Protein AF-A0A4Q7W0C8-F1 (afdb_monomer)

Solvent-accessible surface area (backbone atoms only — not comparable to full-atom values): 7168 Å² total; per-residue (Å²): 131,61,68,68,62,41,44,52,51,12,51,52,51,9,52,53,45,16,51,53,42,25,52,53,38,37,52,50,29,40,70,78,47,63,74,66,90,87,68,48,85,87,38,71,66,58,43,37,64,45,42,69,71,52,51,69,69,50,53,49,28,50,49,49,12,49,28,50,8,21,21,53,9,4,28,47,9,10,55,57,41,76,57,65,20,46,60,40,0,44,54,43,12,50,54,47,44,51,51,50,52,52,52,59,72,73,35,62,62,55,67,68,58,54,56,49,44,71,52,44,25,44,51,28,0,48,50,21,6,50,51,41,47,54,54,50,60,53,60,58,67,75,76,116

Radius of gyration: 17.43 Å; Cα contacts (8 Å, |Δi|>4): 190; chains: 1; bounding box: 53×26×47 Å

Mean predicted aligned error: 4.74 Å

Nearest PDB structures (foldseek):
  6zdv-assembly1_A  TM=2.386E-01  e=3.825E+00  Homo sapiens
  6aqf-assembly1_A  TM=2.139E-01  e=4.654E+00  Homo sapiens

Structure (mmCIF, N/CA/C/O backbone):
data_AF-A0A4Q7W0C8-F1
#
_entry.id   AF-A0A4Q7W0C8-F1
#
loop_
_atom_site.group_PDB
_atom_site.id
_atom_site.type_symbol
_atom_site.label_atom_id
_atom_site.label_alt_id
_atom_site.label_comp_id
_atom_site.label_asym_id
_atom_site.label_entity_id
_atom_site.label_seq_id
_atom_site.pdbx_PDB_ins_code
_atom_site.Cartn_x
_atom_site.Cartn_y
_atom_site.Cartn_z
_atom_site.occupancy
_atom_site.B_iso_or_equiv
_atom_site.auth_seq_id
_atom_site.auth_comp_id
_atom_site.auth_asym_id
_atom_site.auth_atom_id
_atom_site.pdbx_PDB_model_num
ATOM 1 N N . MET A 1 1 ? -14.059 -15.579 20.907 1.00 75.19 1 MET A N 1
ATOM 2 C CA . MET A 1 1 ? -12.654 -15.518 20.444 1.00 75.19 1 MET A CA 1
ATOM 3 C C . MET A 1 1 ? -11.906 -14.493 21.287 1.00 75.19 1 MET A C 1
ATOM 5 O O . MET A 1 1 ? -12.408 -13.375 21.386 1.00 75.19 1 MET A O 1
ATOM 9 N N . PRO A 1 2 ? -10.783 -14.848 21.934 1.00 90.00 2 PRO A N 1
ATOM 10 C CA . PRO A 1 2 ? -10.018 -13.902 22.745 1.00 90.00 2 PRO A CA 1
ATOM 11 C C . PRO A 1 2 ? -9.443 -12.768 21.880 1.00 90.00 2 PRO A C 1
ATOM 13 O O . PRO A 1 2 ? -9.212 -12.942 20.681 1.00 90.00 2 PRO A O 1
ATOM 16 N N . ALA A 1 3 ? -9.233 -11.592 22.480 1.00 88.12 3 ALA A N 1
ATOM 17 C CA . ALA A 1 3 ? -8.860 -10.377 21.749 1.00 88.12 3 ALA A CA 1
ATOM 18 C C . ALA A 1 3 ? -7.528 -10.511 20.989 1.00 88.12 3 ALA A C 1
ATOM 20 O O . ALA A 1 3 ? -7.444 -10.069 19.846 1.00 88.12 3 ALA A O 1
ATOM 21 N N . TRP A 1 4 ? -6.526 -11.170 21.583 1.00 90.50 4 TRP A N 1
ATOM 22 C CA . TRP A 1 4 ? -5.219 -11.387 20.952 1.00 90.50 4 TRP A CA 1
ATOM 23 C C . TRP A 1 4 ? -5.336 -12.203 19.658 1.00 90.50 4 TRP A C 1
ATOM 25 O O . TRP A 1 4 ? -4.834 -11.772 18.625 1.00 90.50 4 TRP A O 1
ATOM 35 N N . LEU A 1 5 ? -6.099 -13.304 19.674 1.00 93.31 5 LEU A N 1
ATOM 36 C CA . LEU A 1 5 ? -6.304 -14.152 18.497 1.00 93.31 5 LEU A CA 1
ATOM 37 C C . LEU A 1 5 ? -7.008 -13.376 17.381 1.00 93.31 5 LEU A C 1
ATOM 39 O O . LEU A 1 5 ? -6.652 -13.493 16.214 1.00 93.31 5 LEU A O 1
ATOM 43 N N . ARG A 1 6 ? -7.980 -12.527 17.736 1.00 92.38 6 ARG A N 1
ATOM 44 C CA . ARG A 1 6 ? -8.663 -11.658 16.768 1.00 92.38 6 ARG A CA 1
ATOM 45 C C . ARG A 1 6 ? -7.719 -10.672 16.105 1.00 92.38 6 ARG A C 1
ATOM 47 O O . ARG A 1 6 ? -7.800 -10.493 14.895 1.00 92.38 6 ARG A O 1
ATOM 54 N N . TYR A 1 7 ? -6.854 -10.033 16.879 1.00 95.69 7 TYR A N 1
ATOM 55 C CA . TYR A 1 7 ? -5.906 -9.063 16.345 1.00 95.69 7 TYR A CA 1
ATOM 56 C C . TYR A 1 7 ? -4.865 -9.727 15.447 1.00 95.69 7 TYR A C 1
ATOM 58 O O . TYR A 1 7 ? -4.596 -9.211 14.366 1.00 95.69 7 TYR A O 1
ATOM 66 N N . SER A 1 8 ? -4.363 -10.902 15.831 1.00 94.94 8 SER A N 1
ATOM 67 C CA . SER A 1 8 ? -3.470 -11.695 14.984 1.00 94.94 8 SER A CA 1
ATOM 68 C C . SER A 1 8 ? -4.141 -12.084 13.667 1.00 94.94 8 SER A C 1
ATOM 70 O O . SER A 1 8 ? -3.582 -11.833 12.606 1.00 94.94 8 SER A O 1
ATOM 72 N N . VAL A 1 9 ? -5.368 -12.618 13.714 1.00 95.75 9 VAL A N 1
ATOM 73 C CA . VAL A 1 9 ? -6.124 -12.982 12.504 1.00 95.75 9 VAL A CA 1
ATOM 74 C C . VAL A 1 9 ? -6.379 -11.760 11.621 1.00 95.75 9 VAL A C 1
ATOM 76 O O . VAL A 1 9 ? -6.221 -11.853 10.410 1.00 95.75 9 VAL A O 1
ATOM 79 N N . ALA A 1 10 ? -6.723 -10.608 12.202 1.00 96.25 10 ALA A N 1
ATOM 80 C CA . ALA A 1 10 ? -6.953 -9.380 11.447 1.00 96.25 10 ALA A CA 1
ATOM 81 C C . ALA A 1 10 ? -5.699 -8.914 10.689 1.00 96.25 10 ALA A C 1
ATOM 83 O O . ALA A 1 10 ? -5.791 -8.576 9.511 1.00 96.25 10 ALA A O 1
ATOM 84 N N . LEU A 1 11 ? -4.534 -8.923 11.344 1.00 97.00 11 LEU A N 1
ATOM 85 C CA . LEU A 1 11 ? -3.271 -8.518 10.721 1.00 97.00 11 LEU A CA 1
ATOM 86 C C . LEU A 1 11 ? -2.815 -9.511 9.651 1.00 97.00 11 LEU A C 1
ATOM 88 O O . LEU A 1 11 ? -2.453 -9.093 8.555 1.00 97.00 11 LEU A O 1
ATOM 92 N N . VAL A 1 12 ? -2.879 -10.814 9.940 1.00 97.75 12 VAL A N 1
ATOM 93 C CA . VAL A 1 12 ? -2.500 -11.859 8.978 1.00 97.75 12 VAL A CA 1
ATOM 94 C C . VAL A 1 12 ? -3.418 -11.821 7.761 1.00 97.75 12 VAL A C 1
ATOM 96 O O . VAL A 1 12 ? -2.930 -11.779 6.636 1.00 97.75 12 VAL A O 1
ATOM 99 N N . ALA A 1 13 ? -4.736 -11.764 7.964 1.00 97.75 13 ALA A N 1
ATOM 100 C CA . ALA A 1 13 ? -5.688 -11.668 6.864 1.00 97.75 13 ALA A CA 1
ATOM 101 C C . ALA A 1 13 ? -5.465 -10.395 6.036 1.00 97.75 13 ALA A C 1
ATOM 103 O O . ALA A 1 13 ? -5.443 -10.465 4.812 1.00 97.75 13 ALA A O 1
ATOM 104 N N . GLY A 1 14 ? -5.241 -9.247 6.684 1.00 97.94 14 GLY A N 1
ATOM 105 C CA . GLY A 1 14 ? -4.940 -7.998 5.986 1.00 97.94 14 GLY A CA 1
ATOM 106 C C . GLY A 1 14 ? -3.675 -8.082 5.131 1.00 97.94 14 GLY A C 1
ATOM 107 O O . GLY A 1 14 ? -3.700 -7.689 3.968 1.00 97.94 14 GLY A O 1
ATOM 108 N N . ALA A 1 15 ? -2.592 -8.646 5.670 1.00 98.06 15 ALA A N 1
ATOM 109 C CA . ALA A 1 15 ? -1.339 -8.822 4.939 1.00 98.06 15 ALA A CA 1
ATOM 110 C C . ALA A 1 15 ? -1.484 -9.801 3.761 1.00 98.06 15 ALA A C 1
ATOM 112 O O . ALA A 1 15 ? -1.042 -9.497 2.656 1.00 98.06 15 ALA A O 1
ATOM 113 N N . VAL A 1 16 ? -2.152 -10.941 3.968 1.00 98.38 16 VAL A N 1
ATOM 114 C CA . VAL A 1 16 ? -2.410 -11.929 2.907 1.00 98.38 16 VAL A CA 1
ATOM 115 C C . VAL A 1 16 ? -3.236 -11.315 1.781 1.00 98.38 16 VAL A C 1
ATOM 117 O O . VAL A 1 16 ? -2.899 -11.484 0.611 1.00 98.38 16 VAL A O 1
ATOM 120 N N . ILE A 1 17 ? -4.285 -10.561 2.115 1.00 98.50 17 ILE A N 1
ATOM 121 C CA . ILE A 1 17 ? -5.111 -9.887 1.112 1.00 98.50 17 ILE A CA 1
ATOM 122 C C . ILE A 1 17 ? -4.325 -8.789 0.390 1.00 98.50 17 ILE A C 1
ATOM 124 O O . ILE A 1 17 ? -4.459 -8.670 -0.826 1.00 98.50 17 ILE A O 1
ATOM 128 N N . ALA A 1 18 ? -3.478 -8.027 1.089 1.00 98.19 18 ALA A N 1
ATOM 129 C CA . ALA A 1 18 ? -2.617 -7.035 0.449 1.00 98.19 18 ALA A CA 1
ATOM 130 C C . ALA A 1 18 ? -1.728 -7.683 -0.620 1.00 98.19 18 ALA A C 1
ATOM 132 O O . ALA A 1 18 ? -1.715 -7.229 -1.762 1.00 98.19 18 ALA A O 1
ATOM 133 N N . VAL A 1 19 ? -1.055 -8.785 -0.270 1.00 97.75 19 VAL A N 1
ATOM 134 C CA . VAL A 1 19 ? -0.212 -9.547 -1.203 1.00 97.75 19 VAL A CA 1
ATOM 135 C C . VAL A 1 19 ? -1.039 -10.089 -2.364 1.00 97.75 19 VAL A C 1
ATOM 137 O O . VAL A 1 19 ? -0.661 -9.892 -3.512 1.00 97.75 19 VAL A O 1
ATOM 140 N N . ALA A 1 20 ? -2.191 -10.707 -2.096 1.00 98.25 20 ALA A N 1
ATOM 141 C CA . ALA A 1 20 ? -3.046 -11.263 -3.142 1.00 98.25 20 ALA A CA 1
ATOM 142 C C . ALA A 1 20 ? -3.505 -10.195 -4.152 1.00 98.25 20 ALA A C 1
ATOM 144 O O . ALA A 1 20 ? -3.465 -10.429 -5.359 1.00 98.25 20 ALA A O 1
ATOM 145 N N . VAL A 1 21 ? -3.896 -9.010 -3.674 1.00 98.38 21 VAL A N 1
ATOM 146 C CA . VAL A 1 21 ? -4.299 -7.887 -4.533 1.00 98.38 21 VAL A CA 1
ATOM 147 C C . VAL A 1 21 ? -3.112 -7.356 -5.333 1.00 98.38 21 VAL A C 1
ATOM 149 O O . VAL A 1 21 ? -3.239 -7.162 -6.541 1.00 98.38 21 VAL A O 1
ATOM 152 N N . VAL A 1 22 ? -1.951 -7.172 -4.696 1.00 97.88 22 VAL A N 1
ATOM 153 C CA . VAL A 1 22 ? -0.716 -6.764 -5.382 1.00 97.88 22 VAL A CA 1
ATOM 154 C C . VAL A 1 22 ? -0.378 -7.748 -6.501 1.00 97.88 22 VAL A C 1
ATOM 156 O O . VAL A 1 22 ? -0.157 -7.335 -7.638 1.00 97.88 22 VAL A O 1
ATOM 159 N N . SER A 1 23 ? -0.380 -9.048 -6.208 1.00 96.19 23 SER A N 1
ATOM 160 C CA . SER A 1 23 ? -0.088 -10.097 -7.183 1.00 96.19 23 SER A CA 1
ATOM 161 C C . SER A 1 23 ? -1.097 -10.115 -8.329 1.00 96.19 23 SER A C 1
ATOM 163 O O . SER A 1 23 ? -0.692 -10.218 -9.483 1.00 96.19 23 SER A O 1
ATOM 165 N N . ALA A 1 24 ? -2.393 -9.969 -8.043 1.00 97.06 24 ALA A N 1
ATOM 166 C CA . ALA A 1 24 ? -3.431 -9.965 -9.070 1.00 97.06 24 ALA A CA 1
ATOM 167 C C . ALA A 1 24 ? -3.297 -8.769 -10.027 1.00 97.06 24 ALA A C 1
ATOM 169 O O . ALA A 1 24 ? -3.357 -8.938 -11.244 1.00 97.06 24 ALA A O 1
ATOM 170 N N . VAL A 1 25 ? -3.074 -7.564 -9.492 1.00 96.94 25 VAL A N 1
ATOM 171 C CA . VAL A 1 25 ? -2.930 -6.352 -10.313 1.00 96.94 25 VAL A CA 1
ATOM 172 C C . VAL A 1 25 ? -1.625 -6.377 -11.113 1.00 96.94 25 VAL A C 1
ATOM 174 O O . VAL A 1 25 ? -1.625 -5.987 -12.277 1.00 96.94 25 VAL A O 1
ATOM 177 N N . GLN A 1 26 ? -0.528 -6.884 -10.542 1.00 93.75 26 GLN A N 1
ATOM 178 C CA . GLN A 1 26 ? 0.723 -7.049 -11.289 1.00 93.75 26 GLN A CA 1
ATOM 179 C C . GLN A 1 26 ? 0.617 -8.115 -12.381 1.00 93.75 26 GLN A C 1
ATOM 181 O O . GLN A 1 26 ? 1.099 -7.888 -13.485 1.00 93.75 26 GLN A O 1
ATOM 186 N N . ALA A 1 27 ? -0.055 -9.240 -12.120 1.00 92.69 27 ALA A N 1
ATOM 187 C CA . ALA A 1 27 ? -0.299 -10.260 -13.139 1.00 92.69 27 ALA A CA 1
ATOM 188 C C . ALA A 1 27 ? -1.100 -9.693 -14.320 1.00 92.69 27 ALA A C 1
ATOM 190 O O . ALA A 1 27 ? -0.761 -9.947 -15.475 1.00 92.69 27 ALA A O 1
ATOM 191 N N . LEU A 1 28 ? -2.111 -8.863 -14.039 1.00 93.62 28 LEU A N 1
ATOM 192 C CA . LEU A 1 28 ? -2.829 -8.125 -15.074 1.00 93.62 28 LEU A CA 1
ATOM 193 C C . LEU A 1 28 ? -1.902 -7.155 -15.821 1.00 93.62 28 LEU A C 1
ATOM 195 O O . LEU A 1 28 ? -1.941 -7.095 -17.046 1.00 93.62 28 LEU A O 1
ATOM 199 N N . GLY A 1 29 ? -1.036 -6.440 -15.100 1.00 91.69 29 GLY A N 1
ATOM 200 C CA . GLY A 1 29 ? -0.030 -5.556 -15.686 1.00 91.69 29 GLY A CA 1
ATOM 201 C C . GLY A 1 29 ? 0.911 -6.282 -16.647 1.00 91.69 29 GLY A C 1
ATOM 202 O O . GLY A 1 29 ? 1.114 -5.799 -17.752 1.00 91.69 29 GLY A O 1
ATOM 203 N N . HIS A 1 30 ? 1.419 -7.462 -16.281 1.00 88.38 30 HIS A N 1
ATOM 204 C CA . HIS A 1 30 ? 2.264 -8.288 -17.152 1.00 88.38 30 HIS A CA 1
ATOM 205 C C . HIS A 1 30 ? 1.505 -8.868 -18.348 1.00 88.38 30 HIS A C 1
ATOM 207 O O . HIS A 1 30 ? 2.095 -9.105 -19.397 1.00 88.38 30 HIS A O 1
ATOM 213 N N . TRP A 1 31 ? 0.200 -9.101 -18.210 1.00 90.19 31 TRP A N 1
ATOM 214 C CA . TRP A 1 31 ? -0.632 -9.542 -19.326 1.00 90.19 31 TRP A CA 1
ATOM 215 C C . TRP A 1 31 ? -0.872 -8.417 -20.346 1.00 90.19 31 TRP A C 1
ATOM 217 O O . TRP A 1 31 ? -0.840 -8.665 -21.548 1.00 90.19 31 TRP A O 1
ATOM 227 N N . VAL A 1 32 ? -1.063 -7.177 -19.880 1.00 91.62 32 VAL A N 1
ATOM 228 C CA . VAL A 1 32 ? -1.244 -5.990 -20.739 1.00 91.62 32 VAL A CA 1
ATOM 229 C C . VAL A 1 32 ? 0.089 -5.477 -21.299 1.00 91.62 32 VAL A C 1
ATOM 231 O O . VAL A 1 32 ? 0.162 -5.063 -22.455 1.00 91.62 32 VAL A O 1
ATOM 234 N N . HIS A 1 33 ? 1.148 -5.524 -2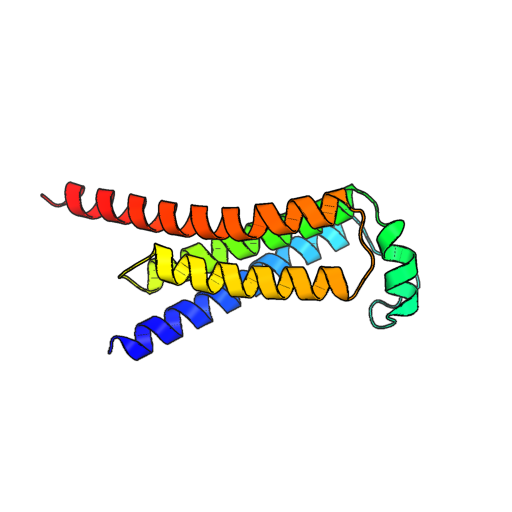0.492 1.00 87.19 33 HIS A N 1
ATOM 235 C CA . HIS A 1 33 ? 2.514 -5.129 -20.828 1.00 87.19 33 HIS A CA 1
ATOM 236 C C . HIS A 1 33 ? 3.467 -6.304 -20.576 1.00 87.19 33 HIS A C 1
ATOM 238 O O . HIS A 1 33 ? 4.079 -6.381 -19.505 1.00 87.19 33 HIS A O 1
ATOM 244 N N . PRO A 1 34 ? 3.595 -7.223 -21.549 1.00 84.12 34 PRO A N 1
ATOM 245 C CA . PRO A 1 34 ? 4.508 -8.351 -21.444 1.00 84.12 34 PRO A CA 1
ATOM 246 C C . PRO A 1 34 ? 5.941 -7.877 -21.227 1.00 84.12 34 PRO A C 1
ATOM 248 O O . PRO A 1 34 ? 6.380 -6.897 -21.834 1.00 84.12 34 PRO A O 1
ATOM 251 N N . LEU A 1 35 ? 6.678 -8.593 -20.379 1.00 81.62 35 LEU A N 1
ATOM 252 C CA . LEU A 1 35 ? 8.106 -8.349 -20.232 1.00 81.62 35 LEU A CA 1
ATOM 253 C C . LEU A 1 35 ? 8.835 -8.678 -21.550 1.00 81.62 35 LEU A C 1
ATOM 255 O O . LEU A 1 35 ? 8.382 -9.555 -22.295 1.00 81.62 35 LEU A O 1
ATOM 259 N N . PRO A 1 36 ? 9.957 -8.000 -21.850 1.00 80.75 36 PRO A N 1
ATOM 260 C CA . PRO A 1 36 ? 10.761 -8.293 -23.029 1.00 80.75 36 PRO A CA 1
ATOM 261 C C . PRO 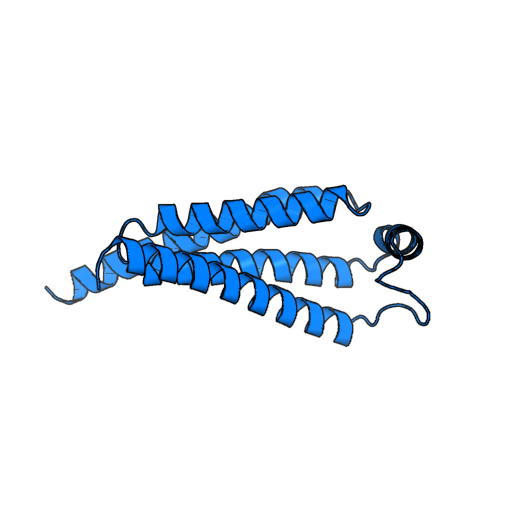A 1 36 ? 11.159 -9.769 -23.101 1.00 80.75 36 PRO A C 1
ATOM 263 O O . PRO A 1 36 ? 11.498 -10.391 -22.091 1.00 80.75 36 PRO A O 1
ATOM 266 N N . ALA A 1 37 ? 11.146 -10.329 -24.312 1.00 78.56 37 ALA A N 1
ATOM 267 C CA . ALA A 1 37 ? 11.583 -11.701 -24.531 1.00 78.56 37 ALA A CA 1
ATOM 268 C C . ALA A 1 37 ? 13.051 -11.864 -24.102 1.00 78.56 37 ALA A C 1
ATOM 270 O O . ALA A 1 37 ? 13.917 -11.118 -24.553 1.00 78.56 37 ALA A O 1
ATOM 271 N N . GLY A 1 38 ? 13.317 -12.845 -23.238 1.00 77.44 38 GLY A N 1
ATOM 272 C CA . GLY A 1 38 ? 14.661 -13.133 -22.732 1.00 77.44 38 GLY A CA 1
ATOM 273 C C . GLY A 1 38 ? 15.064 -12.370 -21.469 1.00 77.44 38 GLY A C 1
ATOM 274 O O . GLY A 1 38 ? 16.158 -12.620 -20.980 1.00 77.44 38 GLY A O 1
ATOM 275 N N . LEU A 1 39 ? 14.205 -11.501 -20.917 1.00 80.38 39 LEU A N 1
ATOM 276 C CA . LEU A 1 39 ? 14.463 -10.880 -19.618 1.00 80.38 39 LEU A CA 1
ATOM 277 C C . LEU A 1 39 ? 14.325 -11.921 -18.498 1.00 80.38 39 LEU A C 1
ATOM 279 O O . LEU A 1 39 ? 13.219 -12.387 -18.210 1.00 80.38 39 LEU A O 1
ATOM 283 N N . ASP A 1 40 ? 15.432 -12.240 -17.830 1.00 80.25 40 ASP A N 1
ATOM 284 C CA . ASP A 1 40 ? 15.389 -13.034 -16.606 1.00 80.25 40 ASP A CA 1
ATOM 285 C 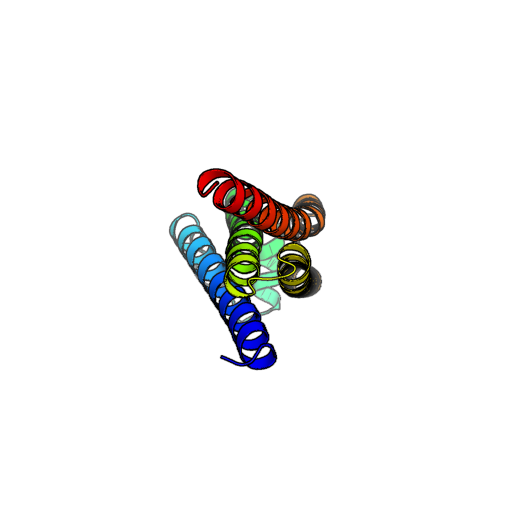C . ASP A 1 40 ? 15.085 -12.138 -15.396 1.00 80.25 40 ASP A C 1
ATOM 287 O O . ASP A 1 40 ? 15.927 -11.386 -14.914 1.00 80.25 40 ASP A O 1
ATOM 291 N N . THR A 1 41 ? 13.860 -12.229 -14.874 1.00 77.56 41 THR A N 1
ATOM 292 C CA . THR A 1 41 ? 13.439 -11.484 -13.671 1.00 77.56 41 THR A CA 1
ATOM 293 C C . THR A 1 41 ? 14.120 -11.947 -12.378 1.00 77.56 41 THR A C 1
ATOM 295 O O . THR A 1 41 ? 14.010 -11.262 -11.361 1.00 77.56 41 THR A O 1
ATOM 298 N N . SER A 1 42 ? 14.803 -13.096 -12.402 1.00 81.81 42 SER A N 1
ATOM 299 C CA . SER A 1 42 ? 15.614 -13.591 -11.285 1.00 81.81 42 SER A CA 1
ATOM 300 C C . SER A 1 42 ? 17.056 -13.077 -11.339 1.00 81.81 42 SER A C 1
ATOM 302 O O . SER A 1 42 ? 17.770 -13.203 -10.345 1.00 81.81 42 SER A O 1
ATOM 304 N N . ASP A 1 43 ? 17.471 -12.473 -12.459 1.00 84.88 43 ASP A N 1
ATOM 305 C CA . ASP A 1 43 ? 18.768 -11.823 -12.627 1.00 84.88 43 ASP A CA 1
ATOM 306 C C . ASP A 1 43 ? 18.671 -10.333 -12.231 1.00 84.88 43 ASP A C 1
ATOM 308 O O . ASP A 1 43 ? 18.044 -9.525 -12.932 1.00 84.88 43 ASP A O 1
ATOM 312 N N . PRO A 1 44 ? 19.293 -9.921 -11.109 1.00 79.75 44 PRO A N 1
ATOM 313 C CA . PRO A 1 44 ? 19.230 -8.544 -10.642 1.00 79.75 44 PRO A CA 1
ATOM 314 C C . PRO A 1 44 ? 19.875 -7.541 -11.600 1.00 79.75 44 PRO A C 1
ATOM 316 O O . PRO A 1 44 ? 19.526 -6.366 -11.542 1.00 79.75 44 PRO A O 1
ATOM 319 N N . GLU A 1 45 ? 20.834 -7.937 -12.439 1.00 84.25 45 GLU A N 1
ATOM 320 C CA . GLU A 1 45 ? 21.482 -7.012 -13.374 1.00 84.25 45 GLU A CA 1
ATOM 321 C C . GLU A 1 45 ? 20.563 -6.697 -14.552 1.00 84.25 45 GLU A C 1
ATOM 323 O O . GLU A 1 45 ? 20.315 -5.523 -14.849 1.00 84.25 45 GLU A O 1
ATOM 328 N N . GLN A 1 46 ? 19.979 -7.733 -15.158 1.00 82.69 46 GLN A N 1
ATOM 329 C CA . GLN A 1 46 ? 19.023 -7.579 -16.256 1.00 82.69 46 GLN A CA 1
ATOM 330 C C . GLN A 1 46 ? 17.789 -6.782 -15.822 1.00 82.69 46 GLN A C 1
ATOM 332 O O . GLN A 1 46 ? 17.341 -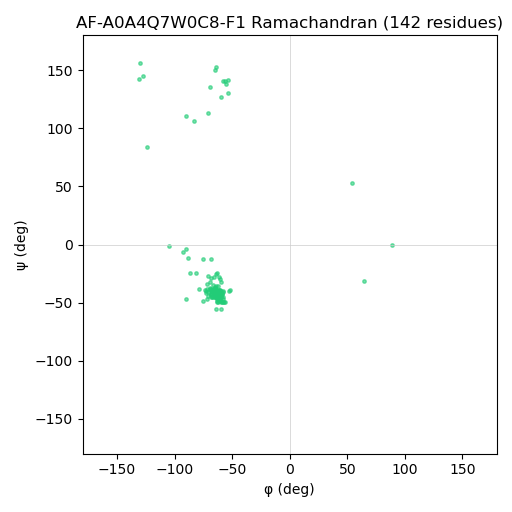5.874 -16.528 1.00 82.69 46 GLN A O 1
ATOM 337 N N . LEU A 1 47 ? 17.272 -7.061 -14.623 1.00 81.06 47 LEU A N 1
ATOM 338 C CA . LEU A 1 47 ?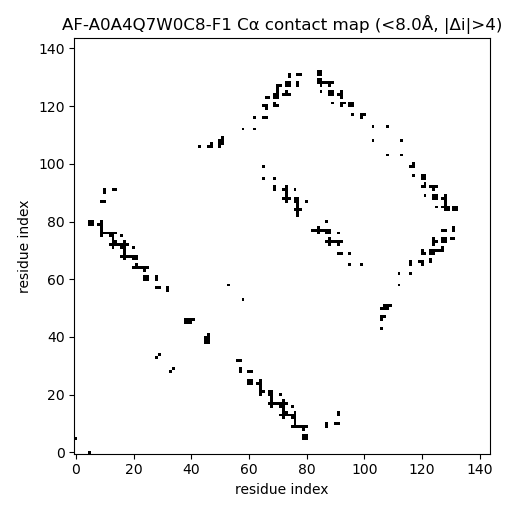 16.110 -6.360 -14.089 1.00 81.06 47 LEU A CA 1
ATOM 339 C C . LEU A 1 47 ? 16.395 -4.871 -13.839 1.00 81.06 47 LEU A C 1
ATOM 341 O O . LEU A 1 47 ? 15.536 -4.028 -14.095 1.00 81.06 47 LEU A O 1
ATOM 345 N N . ARG A 1 48 ? 17.607 -4.525 -13.385 1.00 83.00 48 ARG A N 1
ATOM 346 C CA . ARG A 1 48 ? 18.022 -3.127 -13.190 1.00 83.00 48 ARG A CA 1
ATOM 347 C C . ARG A 1 48 ? 18.176 -2.366 -14.500 1.00 83.00 48 ARG A C 1
ATOM 349 O O . ARG A 1 48 ? 17.775 -1.205 -14.546 1.00 83.00 48 ARG A O 1
ATOM 356 N N . ALA A 1 49 ? 18.732 -2.999 -15.534 1.00 82.81 49 ALA A N 1
ATOM 357 C CA . ALA A 1 49 ? 18.852 -2.392 -16.857 1.00 82.81 49 ALA A CA 1
ATOM 358 C C . ALA A 1 49 ? 17.467 -2.061 -17.437 1.00 82.81 49 ALA A C 1
ATOM 360 O O . ALA A 1 49 ? 17.239 -0.956 -17.920 1.00 82.81 49 ALA A O 1
ATOM 361 N N . TYR A 1 50 ? 16.513 -2.982 -17.287 1.00 82.75 50 TYR A N 1
ATOM 362 C CA . TYR A 1 50 ? 15.148 -2.792 -17.770 1.00 82.75 50 TYR A CA 1
ATOM 363 C C . TYR A 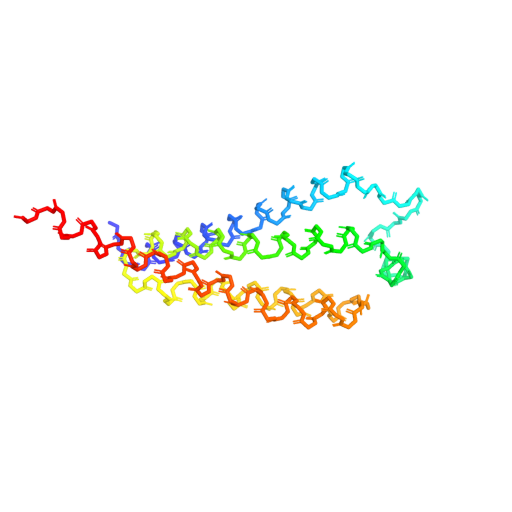1 50 ? 14.336 -1.772 -16.955 1.00 82.75 50 TYR A C 1
ATOM 365 O O . TYR A 1 50 ? 13.510 -1.052 -17.510 1.00 82.75 50 TYR A O 1
ATOM 373 N N . ALA A 1 51 ? 14.547 -1.676 -15.641 1.00 79.19 51 ALA A N 1
ATOM 374 C CA . ALA A 1 51 ? 13.676 -0.898 -14.755 1.00 79.19 51 ALA A CA 1
ATOM 375 C C . ALA A 1 51 ? 13.595 0.607 -15.074 1.00 79.19 51 ALA A C 1
ATOM 377 O O . ALA A 1 51 ? 12.557 1.229 -14.836 1.00 79.19 51 ALA A O 1
ATOM 378 N N . LEU A 1 52 ? 14.660 1.195 -15.629 1.00 79.31 52 LEU A N 1
ATOM 379 C CA . LEU A 1 52 ? 14.666 2.601 -16.055 1.00 79.31 52 LEU A CA 1
ATOM 380 C C . LEU A 1 52 ? 14.020 2.817 -17.428 1.00 79.31 52 LEU A C 1
ATOM 382 O O . LEU A 1 52 ? 13.524 3.909 -17.702 1.00 79.31 52 LEU A O 1
ATOM 386 N N . GLU A 1 53 ? 14.003 1.785 -18.266 1.00 84.94 53 GLU A N 1
ATOM 387 C CA . GLU A 1 53 ? 13.402 1.796 -19.604 1.00 84.94 53 GLU A CA 1
ATOM 388 C C . GLU A 1 53 ? 11.949 1.306 -19.594 1.00 84.94 53 GLU A C 1
ATOM 390 O O . GLU A 1 53 ? 11.254 1.369 -20.612 1.00 84.94 53 GLU A O 1
ATOM 395 N N . ALA A 1 54 ? 11.476 0.830 -18.438 1.00 85.12 54 ALA A N 1
ATOM 396 C CA . ALA A 1 54 ? 10.137 0.305 -18.265 1.00 85.12 54 ALA A CA 1
ATOM 397 C C . ALA A 1 54 ? 9.086 1.324 -18.751 1.00 85.12 54 ALA A C 1
ATOM 399 O O . ALA A 1 54 ? 9.109 2.493 -18.341 1.00 85.12 54 ALA A O 1
ATOM 400 N N . PRO A 1 55 ? 8.119 0.899 -19.588 1.00 90.00 55 PRO A N 1
ATOM 401 C CA . PRO A 1 55 ? 7.060 1.780 -20.053 1.00 90.00 55 PRO A CA 1
ATOM 402 C C . PRO A 1 55 ? 6.317 2.415 -18.876 1.00 90.00 55 PRO A C 1
ATOM 404 O O . PRO A 1 55 ? 5.961 1.729 -17.915 1.00 90.00 55 PRO A O 1
ATOM 407 N N . VAL A 1 56 ? 5.999 3.710 -18.977 1.00 91.50 56 VAL A N 1
ATOM 408 C CA . VAL A 1 56 ? 5.245 4.433 -17.933 1.00 91.50 56 VAL A CA 1
ATOM 409 C C . VAL A 1 56 ? 3.960 3.690 -17.564 1.00 91.50 56 VAL A C 1
ATOM 411 O O . VAL A 1 56 ? 3.624 3.585 -16.389 1.00 91.50 56 VAL A O 1
ATOM 414 N N . ALA A 1 57 ? 3.275 3.108 -18.550 1.00 90.88 57 ALA A N 1
ATOM 415 C CA . ALA A 1 57 ? 2.071 2.319 -18.321 1.00 90.88 57 ALA A CA 1
ATOM 416 C C . ALA A 1 57 ? 2.318 1.084 -17.428 1.00 90.88 57 ALA A C 1
ATOM 418 O O . ALA A 1 57 ? 1.530 0.834 -16.520 1.00 90.88 57 ALA A O 1
ATOM 419 N N . ALA A 1 58 ? 3.437 0.369 -17.597 1.00 91.31 58 ALA A N 1
ATOM 420 C CA . ALA A 1 58 ? 3.805 -0.752 -16.729 1.00 91.31 58 ALA A CA 1
ATOM 421 C C . ALA A 1 58 ? 4.074 -0.282 -15.287 1.00 91.31 58 ALA A C 1
ATOM 423 O O . ALA A 1 58 ? 3.564 -0.874 -14.336 1.00 91.31 58 ALA A O 1
ATOM 424 N N . LEU A 1 59 ? 4.786 0.838 -15.116 1.00 92.56 59 LEU A N 1
ATOM 425 C CA . LEU A 1 59 ? 5.014 1.445 -13.799 1.00 92.56 59 LEU A CA 1
ATOM 426 C C . LEU A 1 59 ? 3.703 1.885 -13.129 1.00 92.56 59 LEU A C 1
ATOM 428 O O . LEU A 1 59 ? 3.552 1.738 -11.918 1.00 92.56 59 LEU A O 1
ATOM 432 N N . LEU A 1 60 ? 2.722 2.370 -13.896 1.00 95.12 60 LEU A N 1
ATOM 433 C CA . LEU A 1 60 ? 1.398 2.703 -13.365 1.00 95.12 60 LEU A CA 1
ATOM 434 C C . LEU A 1 60 ? 0.655 1.467 -12.844 1.00 95.12 60 LEU A C 1
ATOM 436 O O . LEU A 1 60 ? 0.009 1.567 -11.803 1.00 95.12 60 LEU A O 1
ATOM 440 N N . PHE A 1 61 ? 0.777 0.304 -13.494 1.00 95.44 61 PHE A N 1
ATOM 441 C CA . PHE A 1 61 ? 0.221 -0.949 -12.965 1.00 95.44 61 PHE A CA 1
ATOM 442 C C . PHE A 1 61 ? 0.887 -1.361 -11.651 1.00 95.44 61 PHE A C 1
ATOM 444 O O . PHE A 1 61 ? 0.190 -1.746 -10.711 1.00 95.44 61 PHE A O 1
ATOM 451 N N . VAL A 1 62 ? 2.213 -1.234 -11.549 1.00 94.81 62 VAL A N 1
ATOM 452 C CA . VAL A 1 62 ? 2.940 -1.519 -10.302 1.00 94.81 62 VAL A CA 1
ATOM 453 C C . VAL A 1 62 ? 2.479 -0.573 -9.191 1.00 94.81 62 VAL A C 1
ATOM 455 O O . VAL A 1 62 ? 2.077 -1.036 -8.122 1.00 94.81 62 VAL A O 1
ATOM 458 N N . LEU A 1 63 ? 2.432 0.735 -9.455 1.00 96.62 63 LEU A N 1
ATOM 459 C CA . LEU A 1 63 ? 1.948 1.729 -8.495 1.00 96.62 63 LEU A CA 1
ATOM 460 C C . LEU A 1 63 ? 0.504 1.438 -8.062 1.00 96.62 63 LEU A C 1
ATOM 462 O O . LEU A 1 63 ? 0.205 1.430 -6.867 1.00 96.62 63 LEU A O 1
ATOM 466 N N . ALA A 1 64 ? -0.383 1.163 -9.020 1.00 97.50 64 ALA A N 1
ATOM 467 C CA . ALA A 1 64 ? -1.773 0.819 -8.754 1.00 97.50 64 ALA A CA 1
ATOM 468 C C . ALA A 1 64 ? -1.883 -0.447 -7.900 1.00 97.50 64 ALA A C 1
ATOM 470 O O . ALA A 1 64 ? -2.703 -0.489 -6.985 1.00 97.50 64 ALA A O 1
ATOM 471 N N . SER A 1 65 ? -1.034 -1.450 -8.140 1.00 97.88 65 SER A N 1
ATOM 472 C CA . SER A 1 65 ? -1.008 -2.682 -7.352 1.00 97.88 65 SER A CA 1
ATOM 473 C C . SER A 1 65 ? -0.667 -2.412 -5.886 1.00 97.88 65 SER A C 1
ATOM 475 O O . SER A 1 65 ? -1.367 -2.898 -4.997 1.00 97.88 65 SER A O 1
ATOM 477 N N . TRP A 1 66 ? 0.344 -1.579 -5.617 1.00 98.06 66 TRP A N 1
ATOM 478 C CA . TRP A 1 66 ? 0.781 -1.252 -4.258 1.00 98.06 66 TRP A CA 1
ATOM 479 C C . TRP A 1 66 ? -0.269 -0.427 -3.524 1.00 98.06 66 TRP A C 1
ATOM 481 O O . TRP A 1 66 ? -0.585 -0.713 -2.369 1.00 98.06 66 TRP A O 1
ATOM 491 N N . VAL A 1 67 ? -0.859 0.558 -4.203 1.00 98.38 67 VAL A N 1
ATOM 492 C CA . VAL A 1 67 ? -1.938 1.390 -3.658 1.00 98.38 67 VAL A CA 1
ATOM 493 C C . VAL A 1 67 ? -3.179 0.548 -3.359 1.00 98.38 67 VAL A C 1
ATOM 495 O O . VAL A 1 67 ? -3.706 0.607 -2.246 1.00 98.38 67 VAL A O 1
ATOM 498 N N . ALA A 1 68 ? -3.626 -0.274 -4.312 1.00 98.25 68 ALA A N 1
ATOM 499 C CA . ALA A 1 68 ? -4.799 -1.126 -4.149 1.00 98.25 68 ALA A CA 1
ATOM 500 C C . ALA A 1 68 ? -4.588 -2.172 -3.049 1.00 98.25 68 ALA A C 1
ATOM 502 O O . ALA A 1 68 ? -5.446 -2.329 -2.181 1.00 98.25 68 ALA A O 1
ATOM 503 N N . GLY A 1 69 ? -3.438 -2.849 -3.030 1.00 98.06 69 GLY A N 1
ATOM 504 C CA . GLY A 1 69 ? -3.112 -3.820 -1.988 1.00 98.06 69 GLY A CA 1
ATOM 505 C C . GLY A 1 69 ? -3.045 -3.193 -0.602 1.00 98.06 69 GLY A C 1
ATOM 506 O O . GLY A 1 69 ? -3.616 -3.736 0.344 1.00 98.06 69 GLY A O 1
ATOM 507 N N . SER A 1 70 ? -2.441 -2.008 -0.490 1.00 98.31 70 SER A N 1
ATOM 508 C CA . SER A 1 70 ? -2.380 -1.261 0.769 1.00 98.31 70 SER A CA 1
ATOM 509 C C . SER A 1 70 ? -3.763 -0.862 1.260 1.00 98.31 70 SER A C 1
ATOM 511 O O . SER A 1 70 ? -4.069 -1.062 2.432 1.00 98.31 70 SER A O 1
ATOM 513 N N . PHE A 1 71 ? -4.622 -0.353 0.372 1.00 98.44 71 PHE A N 1
ATOM 514 C CA . PHE A 1 71 ? -5.990 0.017 0.723 1.00 98.44 71 PHE A CA 1
ATOM 515 C C . PHE A 1 71 ? -6.811 -1.203 1.154 1.00 98.44 71 PHE A C 1
ATOM 517 O O . PHE A 1 71 ? -7.361 -1.225 2.254 1.00 98.44 71 PHE A O 1
ATOM 524 N N . VAL A 1 72 ? -6.886 -2.239 0.312 1.00 98.38 72 VAL A N 1
ATOM 525 C CA . VAL A 1 72 ? -7.753 -3.401 0.555 1.00 98.38 72 VAL A CA 1
ATOM 526 C C . VAL A 1 72 ? -7.252 -4.215 1.749 1.00 98.38 72 VAL A C 1
ATOM 528 O O . VAL A 1 72 ? -8.047 -4.585 2.613 1.00 98.38 72 VAL A O 1
ATOM 531 N N . GLY A 1 73 ? -5.942 -4.443 1.865 1.00 98.12 73 GLY A N 1
ATOM 532 C CA . GLY A 1 73 ? -5.361 -5.147 3.006 1.00 98.12 73 GLY A CA 1
ATOM 533 C C . GLY A 1 73 ? -5.563 -4.405 4.328 1.00 98.12 73 GLY A C 1
ATOM 534 O O . GLY A 1 73 ? -5.978 -5.007 5.325 1.00 98.12 73 GLY A O 1
ATOM 535 N N . ALA A 1 74 ? -5.346 -3.085 4.342 1.00 98.06 74 ALA A N 1
ATOM 536 C CA . ALA A 1 74 ? -5.590 -2.258 5.523 1.00 98.06 74 ALA A CA 1
ATOM 537 C C . ALA A 1 74 ? -7.080 -2.217 5.895 1.00 98.06 74 ALA A C 1
ATOM 539 O O . ALA A 1 74 ? -7.415 -2.288 7.080 1.00 98.06 74 ALA A O 1
ATOM 540 N N . LEU A 1 75 ? -7.976 -2.163 4.902 1.00 97.81 75 LEU A N 1
ATOM 541 C CA . LEU A 1 75 ? -9.423 -2.191 5.110 1.00 97.81 75 LEU A CA 1
ATOM 542 C C . LEU A 1 75 ? -9.857 -3.509 5.759 1.00 97.81 75 LEU A C 1
ATOM 544 O O . LEU A 1 75 ? -10.577 -3.493 6.758 1.00 97.81 75 LEU A O 1
ATOM 548 N N . VAL A 1 76 ? -9.376 -4.644 5.243 1.00 97.75 76 VAL A N 1
ATOM 549 C CA . VAL A 1 76 ? -9.653 -5.972 5.810 1.00 97.75 76 VAL A CA 1
ATOM 550 C C . VAL A 1 76 ? -9.178 -6.046 7.260 1.00 97.75 76 VAL A C 1
ATOM 552 O O . VAL A 1 76 ? -9.968 -6.397 8.140 1.00 97.75 76 VAL A O 1
ATOM 555 N N . ALA A 1 77 ? -7.939 -5.639 7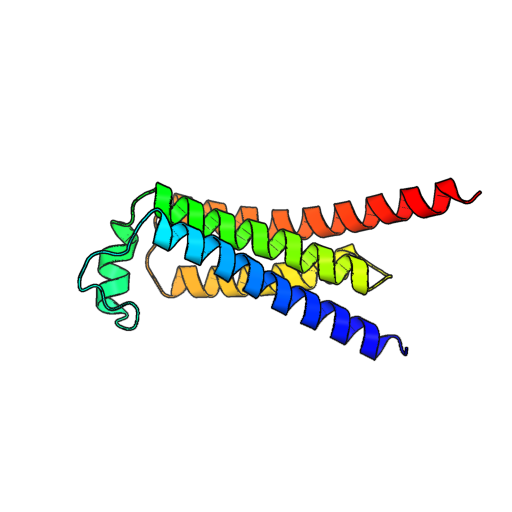.554 1.00 97.25 77 ALA A N 1
ATOM 556 C CA . ALA A 1 77 ? -7.430 -5.637 8.926 1.00 97.25 77 ALA A CA 1
ATOM 557 C C . ALA A 1 77 ? -8.272 -4.747 9.859 1.00 97.25 77 ALA A C 1
ATOM 559 O O . ALA A 1 77 ? -8.651 -5.164 10.957 1.00 97.25 77 ALA A O 1
ATOM 560 N N . ALA A 1 78 ? -8.626 -3.539 9.416 1.00 96.25 78 ALA A N 1
ATOM 561 C CA . ALA A 1 78 ? -9.432 -2.589 10.179 1.00 96.25 78 ALA A CA 1
ATOM 562 C C . ALA A 1 78 ? -10.866 -3.088 10.454 1.00 96.25 78 ALA A C 1
ATOM 564 O O . ALA A 1 78 ? -11.436 -2.848 11.529 1.00 96.25 78 ALA A O 1
ATOM 565 N N . VAL A 1 79 ? -11.467 -3.808 9.505 1.00 94.56 79 VAL A N 1
ATOM 566 C CA . VAL A 1 79 ? -12.798 -4.410 9.657 1.00 94.56 79 VAL A CA 1
ATOM 567 C C . VAL A 1 79 ? -12.749 -5.606 10.617 1.00 94.56 79 VAL A C 1
ATOM 569 O O . VAL A 1 79 ? -13.544 -5.663 11.564 1.00 94.56 79 VAL A O 1
ATOM 572 N N . LEU A 1 80 ? -11.779 -6.511 10.457 1.00 93.69 80 LEU A N 1
ATOM 573 C CA . LEU A 1 80 ? -11.653 -7.720 11.282 1.00 93.69 80 LEU A CA 1
ATOM 574 C C . LEU A 1 80 ? -11.253 -7.422 12.733 1.00 93.69 80 LEU A C 1
ATOM 576 O O . LEU A 1 80 ? -11.702 -8.110 13.654 1.00 93.69 80 LEU A O 1
ATOM 580 N N . ALA A 1 81 ? -10.459 -6.375 12.969 1.00 91.88 81 ALA A N 1
ATOM 581 C CA . ALA A 1 81 ? -10.010 -6.010 14.311 1.00 91.88 81 ALA A CA 1
ATOM 582 C C . ALA A 1 81 ? -11.153 -5.612 15.260 1.00 91.88 81 ALA A C 1
ATOM 584 O O . ALA A 1 81 ? -11.023 -5.742 16.479 1.00 91.88 81 ALA A O 1
ATOM 585 N N . ARG A 1 82 ? -12.288 -5.151 14.717 1.00 86.19 82 ARG A N 1
ATOM 586 C CA . ARG A 1 82 ? -13.487 -4.649 15.425 1.00 86.19 82 ARG A CA 1
ATOM 587 C C . ARG A 1 82 ? -13.294 -3.375 16.253 1.00 86.19 82 ARG A C 1
ATOM 589 O O . ARG A 1 82 ? -14.215 -2.575 16.356 1.00 86.19 82 ARG A O 1
ATOM 596 N N . THR A 1 83 ? -12.110 -3.160 16.800 1.00 87.25 83 THR A N 1
ATOM 597 C CA . THR A 1 83 ? -11.754 -2.023 17.649 1.00 87.25 83 THR A CA 1
ATOM 598 C C . THR A 1 83 ? -10.508 -1.343 17.105 1.00 87.25 83 THR A C 1
ATOM 600 O O . THR A 1 83 ? -9.605 -2.026 16.630 1.00 87.25 83 THR A O 1
ATOM 603 N N . ARG A 1 84 ? -10.434 -0.011 17.226 1.00 89.62 84 ARG A N 1
ATOM 604 C CA . ARG A 1 84 ? -9.299 0.805 16.753 1.00 89.62 84 ARG A CA 1
ATOM 605 C C . ARG A 1 84 ? -8.960 0.562 15.263 1.00 89.62 84 ARG A C 1
ATOM 607 O O . ARG A 1 84 ? -7.805 0.286 14.955 1.00 89.62 84 ARG A O 1
ATOM 614 N N . PRO A 1 85 ? -9.931 0.676 14.332 1.00 92.75 85 PRO A N 1
ATOM 615 C CA . PRO A 1 85 ? -9.725 0.367 12.909 1.00 92.75 85 PRO A CA 1
ATOM 616 C C . PRO A 1 85 ? -8.526 1.107 12.295 1.00 92.75 85 PRO A C 1
ATOM 618 O O . PRO A 1 85 ? -7.737 0.501 11.576 1.00 92.75 85 PRO A O 1
ATOM 621 N N . VAL A 1 86 ? -8.334 2.381 12.653 1.00 94.81 86 VAL A N 1
ATOM 622 C CA . VAL A 1 86 ? -7.210 3.201 12.172 1.00 94.81 86 VAL A CA 1
ATOM 623 C C . VAL A 1 86 ? -5.853 2.623 12.587 1.00 94.81 86 VAL A C 1
ATOM 625 O O . VAL A 1 86 ? -4.937 2.608 11.778 1.00 94.81 86 VAL A O 1
ATOM 628 N N . LEU A 1 87 ? -5.719 2.085 13.805 1.00 95.88 87 LEU A N 1
ATOM 629 C CA . LEU A 1 87 ? -4.459 1.490 14.266 1.00 95.88 87 LEU A CA 1
ATOM 630 C C . LEU A 1 87 ? -4.070 0.272 13.417 1.00 95.88 87 LEU A C 1
ATOM 632 O O . LEU A 1 87 ? -2.924 0.153 13.000 1.00 95.88 87 LEU A O 1
ATOM 636 N N . PHE A 1 88 ? -5.024 -0.617 13.135 1.00 96.25 88 PHE A N 1
ATOM 637 C CA . PHE A 1 88 ? -4.769 -1.804 12.312 1.00 96.25 88 PHE A CA 1
ATOM 638 C C . PHE A 1 88 ? -4.455 -1.439 10.863 1.00 96.25 88 PHE A C 1
ATOM 640 O O . PHE A 1 88 ? -3.558 -2.032 10.267 1.00 96.25 88 PHE A O 1
ATOM 647 N N . ALA A 1 89 ? -5.135 -0.427 10.327 1.00 96.56 89 ALA A N 1
ATOM 648 C CA . ALA A 1 89 ? -4.828 0.107 9.011 1.00 96.56 89 ALA A CA 1
ATOM 649 C C . ALA A 1 89 ? -3.407 0.694 8.940 1.00 96.56 89 ALA A C 1
ATOM 651 O O . ALA A 1 89 ? -2.682 0.409 7.992 1.00 96.56 89 ALA A O 1
ATOM 652 N N . VAL A 1 90 ? -2.973 1.436 9.968 1.00 97.38 90 VAL A N 1
ATOM 653 C CA . VAL A 1 90 ? -1.601 1.963 10.072 1.00 97.38 90 VAL A CA 1
ATOM 654 C C . VAL A 1 90 ? -0.571 0.837 10.125 1.00 97.38 90 VAL A C 1
ATOM 656 O O . VAL A 1 90 ? 0.432 0.922 9.429 1.00 97.38 90 VAL A O 1
ATOM 659 N N . ILE A 1 91 ? -0.811 -0.232 10.892 1.00 97.94 91 ILE A N 1
ATOM 660 C CA . ILE A 1 91 ? 0.125 -1.368 10.962 1.00 97.94 91 ILE A CA 1
ATOM 661 C C . ILE A 1 91 ? 0.310 -2.005 9.578 1.00 97.94 91 ILE A C 1
ATOM 663 O O . ILE A 1 91 ? 1.445 -2.207 9.152 1.00 97.94 91 ILE A O 1
ATOM 667 N N . ILE A 1 92 ? -0.778 -2.271 8.844 1.00 98.06 92 ILE A N 1
ATOM 668 C CA . ILE A 1 92 ? -0.681 -2.792 7.470 1.00 98.06 92 ILE A CA 1
ATOM 669 C C . ILE A 1 92 ? -0.012 -1.779 6.534 1.00 98.06 92 ILE A C 1
ATOM 671 O O . ILE A 1 92 ? 0.833 -2.158 5.728 1.00 98.06 92 ILE A O 1
ATOM 675 N N . GLY A 1 93 ? -0.335 -0.491 6.666 1.00 97.19 93 GLY A N 1
ATOM 676 C CA . GLY A 1 93 ? 0.290 0.578 5.892 1.00 97.19 93 GLY A CA 1
ATOM 677 C C . GLY A 1 93 ? 1.801 0.658 6.095 1.00 97.19 93 GLY A C 1
ATOM 678 O O . GLY A 1 93 ? 2.530 0.817 5.124 1.00 9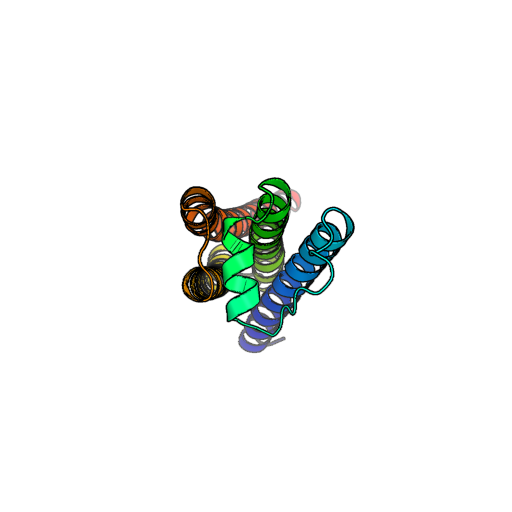7.19 93 GLY A O 1
ATOM 679 N N . LEU A 1 94 ? 2.288 0.479 7.326 1.00 98.06 94 LEU A N 1
ATOM 680 C CA . LEU A 1 94 ? 3.721 0.429 7.626 1.00 98.06 94 LEU A CA 1
ATOM 681 C C . LEU A 1 94 ? 4.390 -0.805 7.016 1.00 98.06 94 LEU A C 1
ATOM 683 O O . LEU A 1 94 ? 5.490 -0.688 6.483 1.00 98.06 94 LEU A O 1
ATOM 687 N N . LEU A 1 95 ? 3.729 -1.967 7.043 1.00 98.00 95 LEU A N 1
ATOM 688 C CA . LEU A 1 95 ? 4.235 -3.173 6.378 1.00 98.00 95 LEU A CA 1
ATOM 689 C C . LEU A 1 95 ? 4.346 -2.971 4.860 1.00 98.00 95 LEU A C 1
ATOM 691 O O . LEU A 1 95 ? 5.363 -3.317 4.263 1.00 98.00 95 LEU A O 1
ATOM 695 N N . MET A 1 96 ? 3.332 -2.366 4.241 1.00 98.19 96 MET A N 1
ATOM 696 C CA . MET A 1 96 ? 3.340 -2.058 2.808 1.00 98.19 96 MET A CA 1
ATOM 697 C C . MET A 1 96 ? 4.351 -0.972 2.445 1.00 98.19 96 MET A C 1
ATOM 699 O O . MET A 1 96 ? 5.026 -1.086 1.424 1.00 98.19 96 MET A O 1
ATOM 703 N N . LEU A 1 97 ? 4.518 0.048 3.286 1.00 97.81 97 LEU A N 1
ATOM 704 C CA . LEU A 1 97 ? 5.538 1.077 3.100 1.00 97.81 97 LEU A CA 1
ATOM 705 C C . LEU A 1 97 ? 6.950 0.489 3.213 1.00 97.81 97 LEU A C 1
ATOM 707 O O . LEU A 1 97 ? 7.812 0.828 2.409 1.00 97.81 97 LEU A O 1
ATOM 711 N N . ALA A 1 98 ? 7.186 -0.423 4.160 1.00 98.06 98 ALA A N 1
ATOM 712 C CA . ALA A 1 98 ? 8.462 -1.121 4.287 1.00 98.06 98 ALA A CA 1
ATOM 713 C C . ALA A 1 98 ? 8.761 -1.985 3.051 1.00 98.06 98 ALA A C 1
ATOM 715 O O . ALA A 1 98 ? 9.874 -1.936 2.532 1.00 98.06 98 ALA A O 1
ATOM 716 N N . ALA A 1 99 ? 7.766 -2.717 2.539 1.00 96.44 99 ALA A N 1
ATOM 717 C CA . ALA A 1 99 ? 7.898 -3.476 1.295 1.00 96.44 99 ALA A CA 1
ATOM 718 C C . ALA A 1 99 ? 8.179 -2.557 0.093 1.00 96.44 99 ALA A C 1
ATOM 720 O O . ALA A 1 99 ? 9.087 -2.824 -0.687 1.00 96.44 99 ALA A O 1
ATOM 721 N N . THR A 1 100 ? 7.465 -1.432 -0.001 1.00 96.50 100 THR A N 1
ATOM 722 C CA . THR A 1 100 ? 7.673 -0.401 -1.031 1.00 96.50 100 THR A CA 1
ATOM 723 C C . THR A 1 100 ? 9.105 0.126 -0.989 1.00 96.50 100 THR A C 1
ATOM 725 O O . THR A 1 100 ? 9.789 0.156 -2.009 1.00 96.50 100 THR A O 1
ATOM 728 N N . LEU A 1 101 ? 9.593 0.493 0.198 1.00 96.94 101 LEU A N 1
ATOM 729 C CA . LEU A 1 101 ? 10.952 0.990 0.379 1.00 96.94 101 LEU A CA 1
ATOM 730 C C . LEU A 1 101 ? 11.995 -0.069 0.006 1.00 96.94 101 LEU A C 1
ATOM 732 O O . LEU A 1 101 ? 12.969 0.260 -0.663 1.00 96.94 101 LEU A O 1
ATOM 736 N N . ALA A 1 102 ? 11.777 -1.330 0.388 1.00 95.31 102 ALA A N 1
ATOM 737 C CA . ALA A 1 102 ? 12.656 -2.433 0.015 1.00 95.31 102 ALA A CA 1
ATOM 738 C C . ALA A 1 102 ? 12.728 -2.624 -1.509 1.00 95.31 102 ALA A C 1
ATOM 740 O O . ALA A 1 102 ? 13.808 -2.842 -2.051 1.00 95.31 102 ALA A O 1
ATOM 741 N N . THR A 1 103 ? 11.608 -2.489 -2.225 1.00 93.06 103 THR A N 1
ATOM 742 C CA . THR A 1 103 ? 11.611 -2.563 -3.692 1.00 93.06 103 THR A CA 1
ATOM 743 C C . THR A 1 103 ? 12.328 -1.370 -4.324 1.00 93.06 103 THR A C 1
ATOM 745 O O . THR A 1 103 ? 13.141 -1.556 -5.229 1.00 93.06 103 THR A O 1
ATOM 748 N N . LEU A 1 104 ? 12.085 -0.154 -3.824 1.00 93.44 104 LEU A N 1
ATOM 749 C CA . LEU A 1 104 ? 12.717 1.067 -4.335 1.00 93.44 104 LEU A CA 1
ATOM 750 C C . LEU A 1 104 ? 14.236 1.107 -4.108 1.00 93.44 104 LEU A C 1
ATOM 752 O O . LEU A 1 104 ? 14.938 1.747 -4.885 1.00 93.44 104 LEU A O 1
ATOM 756 N N . THR A 1 105 ? 14.752 0.445 -3.067 1.00 92.50 105 THR A N 1
ATOM 757 C CA . THR A 1 105 ? 16.202 0.339 -2.823 1.00 92.50 105 THR A CA 1
ATOM 758 C C . THR A 1 105 ? 16.845 -0.833 -3.558 1.00 92.50 105 THR A C 1
ATOM 760 O O . THR A 1 105 ? 18.039 -0.785 -3.852 1.00 92.50 105 THR A O 1
ATOM 763 N N . ALA A 1 106 ? 16.079 -1.876 -3.887 1.00 90.06 106 ALA A N 1
ATOM 764 C CA . ALA A 1 106 ? 16.589 -3.027 -4.620 1.00 90.06 106 ALA A CA 1
ATOM 765 C C . ALA A 1 106 ? 16.899 -2.692 -6.088 1.00 90.06 106 ALA A C 1
ATOM 767 O O . ALA A 1 106 ? 17.919 -3.135 -6.616 1.00 90.06 106 ALA A O 1
ATOM 768 N N . ILE A 1 107 ? 16.049 -1.913 -6.757 1.00 87.69 107 ILE A N 1
ATOM 769 C CA . ILE A 1 107 ? 16.109 -1.672 -8.208 1.00 87.69 107 ILE A CA 1
ATOM 770 C C . ILE A 1 107 ? 16.017 -0.155 -8.459 1.00 87.69 107 ILE A C 1
ATOM 772 O O . ILE A 1 107 ? 15.290 0.524 -7.733 1.00 87.69 107 ILE A O 1
ATOM 776 N N . PRO A 1 108 ? 16.738 0.425 -9.439 1.00 88.81 108 PRO A N 1
ATOM 777 C CA . PRO A 1 108 ? 16.588 1.834 -9.773 1.00 88.81 108 PRO A CA 1
ATOM 778 C C . PRO A 1 108 ? 15.220 2.082 -10.416 1.00 88.81 108 PRO A C 1
ATOM 780 O O . PRO A 1 108 ? 14.787 1.339 -11.290 1.00 88.81 108 PRO A O 1
ATOM 783 N N . HIS A 1 109 ? 14.553 3.152 -9.993 1.00 89.38 109 HIS A N 1
ATOM 784 C CA . HIS A 1 109 ? 13.257 3.567 -10.523 1.00 89.38 109 HIS A CA 1
ATOM 785 C C . HIS A 1 109 ? 13.290 5.054 -10.894 1.00 89.38 109 HIS A C 1
ATOM 787 O O . HIS A 1 109 ? 14.057 5.819 -10.298 1.00 89.38 109 HIS A O 1
ATOM 793 N N . PRO A 1 110 ? 12.419 5.510 -11.810 1.00 92.25 110 PRO A N 1
ATOM 794 C CA . PRO A 1 110 ? 12.214 6.933 -12.040 1.00 92.25 110 PRO A CA 1
ATOM 795 C C . PRO A 1 110 ? 11.813 7.672 -10.756 1.00 92.25 110 PRO A C 1
ATOM 797 O O . PRO A 1 110 ? 10.988 7.191 -9.975 1.00 92.25 110 PRO A O 1
ATOM 800 N N . LEU A 1 111 ? 12.346 8.883 -10.560 1.00 92.69 111 LEU A N 1
ATOM 801 C CA . LEU A 1 111 ? 12.124 9.661 -9.335 1.00 92.69 111 LEU A CA 1
ATOM 802 C C . LEU A 1 111 ? 10.637 9.929 -9.062 1.00 92.69 111 LEU A C 1
ATOM 804 O O . LEU A 1 111 ? 10.197 9.837 -7.917 1.00 92.69 111 LEU A O 1
ATOM 808 N N . TRP A 1 112 ? 9.855 10.222 -10.106 1.00 94.81 112 TRP A N 1
ATOM 809 C CA . TRP A 1 112 ? 8.416 10.449 -9.966 1.00 94.81 112 TRP A CA 1
ATOM 810 C C . TRP A 1 112 ? 7.718 9.225 -9.359 1.00 94.81 112 TRP A C 1
ATOM 812 O O . TRP A 1 112 ? 6.917 9.376 -8.445 1.00 94.81 112 TRP A O 1
ATOM 822 N N . PHE A 1 113 ? 8.077 8.015 -9.798 1.00 95.12 113 PHE A N 1
ATOM 823 C CA . PHE A 1 113 ? 7.469 6.773 -9.329 1.00 95.12 113 PHE A CA 1
ATOM 824 C C . PHE A 1 113 ? 7.805 6.525 -7.857 1.00 95.12 113 PHE A C 1
ATOM 826 O O . PHE A 1 113 ? 6.916 6.222 -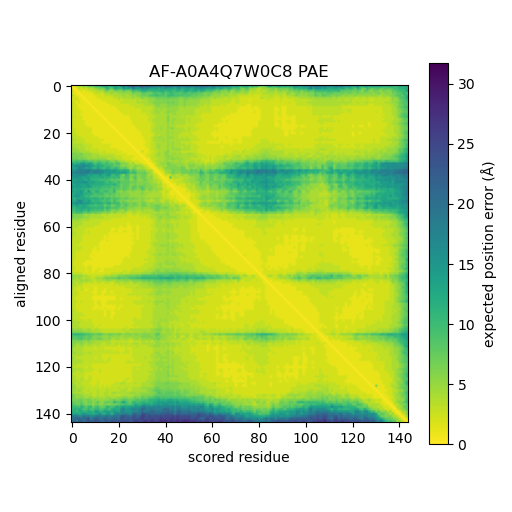7.058 1.00 95.12 113 PHE A O 1
ATOM 833 N N . ALA A 1 114 ? 9.073 6.712 -7.480 1.00 95.62 114 ALA A N 1
ATOM 834 C CA . ALA A 1 114 ? 9.524 6.572 -6.099 1.00 95.62 114 ALA A CA 1
ATOM 835 C C . ALA A 1 114 ? 8.796 7.549 -5.159 1.00 95.62 114 ALA A C 1
ATOM 837 O O . ALA A 1 114 ? 8.235 7.141 -4.145 1.00 95.62 114 ALA A O 1
ATOM 838 N N . VAL A 1 115 ? 8.737 8.835 -5.517 1.00 96.88 115 VAL A N 1
ATOM 839 C CA . VAL A 1 115 ? 8.047 9.849 -4.705 1.00 96.88 115 VAL A CA 1
ATOM 840 C C . VAL A 1 115 ? 6.549 9.552 -4.614 1.00 96.88 115 VAL A C 1
ATOM 842 O O . VAL A 1 115 ? 5.983 9.574 -3.521 1.00 96.88 115 VAL A O 1
ATOM 845 N N . THR A 1 116 ? 5.897 9.229 -5.735 1.00 97.06 116 THR A N 1
ATOM 846 C CA . THR A 1 116 ? 4.458 8.942 -5.740 1.00 97.06 116 THR A CA 1
ATOM 847 C C . THR A 1 116 ? 4.123 7.697 -4.924 1.00 97.06 116 THR A C 1
ATOM 849 O O . THR A 1 116 ? 3.169 7.739 -4.155 1.00 97.06 116 THR A O 1
ATOM 852 N N . SER A 1 117 ? 4.896 6.614 -5.026 1.00 96.38 117 SER A N 1
ATOM 853 C CA . SER A 1 117 ? 4.652 5.390 -4.248 1.00 96.38 117 SER A CA 1
ATOM 854 C C . SER A 1 117 ? 4.826 5.604 -2.741 1.00 96.38 117 SER A C 1
ATOM 856 O O . SER A 1 117 ? 3.944 5.210 -1.977 1.00 96.38 117 SER A O 1
ATOM 858 N N . LEU A 1 118 ? 5.887 6.298 -2.309 1.00 97.06 118 LEU A N 1
ATOM 859 C CA . LEU A 1 118 ? 6.139 6.594 -0.891 1.00 97.06 118 LEU A CA 1
ATOM 860 C C . LEU A 1 118 ? 5.033 7.432 -0.241 1.00 97.06 118 LEU A C 1
ATOM 862 O O . LEU A 1 118 ? 4.805 7.319 0.961 1.00 97.06 118 LEU A O 1
ATOM 866 N N . VAL A 1 119 ? 4.334 8.255 -1.024 1.00 97.81 119 VAL A N 1
ATOM 867 C CA . VAL A 1 119 ? 3.205 9.061 -0.546 1.00 97.81 119 VAL A CA 1
ATOM 868 C C . VAL A 1 119 ? 1.880 8.306 -0.678 1.00 97.81 119 VAL A C 1
ATOM 870 O O . VAL A 1 119 ? 1.094 8.259 0.267 1.00 97.81 119 VAL A O 1
ATOM 873 N N . ALA A 1 120 ? 1.614 7.685 -1.826 1.00 97.62 120 ALA A N 1
ATOM 874 C CA . ALA A 1 120 ? 0.318 7.081 -2.122 1.00 97.62 120 ALA A CA 1
ATOM 875 C C . ALA A 1 120 ? 0.030 5.837 -1.268 1.00 97.62 120 ALA A C 1
ATOM 877 O O . ALA A 1 120 ? -1.101 5.659 -0.822 1.00 97.62 120 ALA A O 1
ATOM 878 N N . VAL A 1 121 ? 1.037 5.002 -0.995 1.00 97.50 121 VAL A N 1
ATOM 879 C CA . VAL A 1 121 ? 0.899 3.777 -0.186 1.00 97.50 121 VAL A CA 1
ATOM 880 C C . VAL A 1 121 ? 0.400 4.056 1.243 1.00 97.50 121 VAL A C 1
ATOM 882 O O . VAL A 1 121 ? -0.641 3.506 1.623 1.00 97.50 121 VAL A O 1
ATOM 885 N N . PRO A 1 122 ? 1.050 4.922 2.049 1.00 96.25 122 PRO A N 1
ATOM 886 C CA . PRO A 1 122 ? 0.563 5.218 3.394 1.00 96.25 122 PRO A CA 1
ATOM 887 C C . PRO A 1 122 ? -0.774 5.965 3.374 1.00 96.25 122 PRO A C 1
ATOM 889 O O . PRO A 1 122 ? -1.627 5.690 4.219 1.00 96.25 122 PRO A O 1
ATOM 892 N N . LEU A 1 123 ? -1.010 6.853 2.399 1.00 97.81 123 LEU A N 1
ATOM 893 C CA . LEU A 1 123 ? -2.303 7.529 2.255 1.00 97.81 123 LEU A CA 1
ATOM 894 C C . LEU A 1 123 ? -3.439 6.544 1.969 1.00 97.81 123 LEU A C 1
ATOM 896 O O . LEU A 1 123 ? -4.510 6.663 2.561 1.00 97.81 123 LEU A O 1
ATOM 900 N N . ALA A 1 124 ? -3.203 5.545 1.119 1.00 97.75 124 ALA A N 1
ATOM 901 C CA . ALA A 1 124 ? -4.173 4.500 0.819 1.00 97.75 124 ALA A CA 1
ATOM 902 C C . ALA A 1 124 ? -4.529 3.685 2.071 1.00 97.75 124 ALA A C 1
ATOM 904 O O . ALA A 1 124 ? -5.705 3.468 2.366 1.00 97.75 124 ALA A O 1
ATOM 905 N N . ALA A 1 125 ? -3.529 3.294 2.863 1.00 96.81 125 ALA A N 1
ATOM 906 C CA . ALA A 1 125 ? -3.765 2.591 4.120 1.00 96.81 125 ALA A CA 1
ATOM 907 C C . ALA A 1 125 ? -4.532 3.457 5.139 1.00 96.81 125 ALA A C 1
ATOM 909 O O . ALA A 1 125 ? -5.481 2.987 5.769 1.00 96.81 125 ALA A O 1
ATOM 910 N N . LEU A 1 126 ? -4.183 4.741 5.279 1.00 96.44 126 LEU A N 1
ATOM 911 C CA . LEU A 1 126 ? -4.894 5.669 6.166 1.00 96.44 126 LEU A CA 1
ATOM 912 C C . LEU A 1 126 ? -6.350 5.876 5.736 1.00 96.44 126 LEU A C 1
ATOM 914 O O . LEU A 1 126 ? -7.254 5.793 6.573 1.00 96.44 126 LEU A O 1
ATOM 918 N N . ALA A 1 127 ? -6.585 6.071 4.437 1.00 97.25 127 ALA A N 1
ATOM 919 C CA . ALA A 1 127 ? -7.920 6.201 3.867 1.00 97.25 127 ALA A CA 1
ATOM 920 C C . ALA A 1 127 ? -8.781 4.964 4.162 1.00 97.25 127 ALA A C 1
ATOM 922 O O . ALA A 1 127 ? -9.943 5.102 4.542 1.00 97.25 127 ALA A O 1
ATOM 923 N N . ALA A 1 128 ? -8.209 3.760 4.081 1.00 96.31 128 ALA A N 1
ATOM 924 C CA . ALA A 1 128 ? -8.898 2.525 4.449 1.00 96.31 128 ALA A CA 1
ATOM 925 C C . ALA A 1 128 ? -9.285 2.483 5.938 1.00 96.31 128 ALA A C 1
ATOM 927 O O . ALA A 1 128 ? -10.406 2.105 6.289 1.00 96.31 128 ALA A O 1
ATOM 928 N N . GLY A 1 129 ? -8.388 2.922 6.826 1.00 94.62 129 GLY A N 1
ATOM 929 C CA . GLY A 1 129 ? -8.667 3.023 8.260 1.00 94.62 129 GLY A CA 1
ATOM 930 C C . GLY A 1 129 ? -9.807 3.991 8.583 1.00 94.62 129 GLY A C 1
ATOM 931 O O . GLY A 1 129 ? -10.639 3.698 9.446 1.00 94.62 129 GLY A O 1
ATOM 932 N N . TRP A 1 130 ? -9.866 5.122 7.876 1.00 93.62 130 TRP A N 1
ATOM 933 C CA . TRP A 1 130 ? -10.921 6.129 8.023 1.00 93.62 130 TRP A CA 1
ATOM 934 C C . TRP A 1 130 ? -12.248 5.668 7.416 1.00 93.62 130 TRP A C 1
ATOM 936 O O . TRP A 1 130 ? -13.306 5.857 8.011 1.00 93.62 130 TRP A O 1
ATOM 946 N N . ALA A 1 131 ? -12.211 4.995 6.266 1.00 94.19 131 ALA A N 1
ATOM 947 C CA . ALA A 1 131 ? -13.395 4.378 5.681 1.00 94.19 131 ALA A CA 1
ATOM 948 C C . ALA A 1 131 ? -14.003 3.340 6.640 1.00 94.19 131 ALA A C 1
ATOM 950 O O . ALA A 1 131 ? -15.211 3.340 6.884 1.00 94.19 131 ALA A O 1
ATOM 951 N N . ALA A 1 132 ? -13.162 2.507 7.263 1.00 93.38 132 ALA A N 1
ATOM 952 C CA . ALA A 1 132 ? -13.597 1.519 8.243 1.00 93.38 132 ALA A CA 1
ATOM 953 C C . ALA A 1 132 ? -14.178 2.145 9.522 1.00 93.38 132 ALA A C 1
ATOM 955 O O . ALA A 1 132 ? -15.114 1.587 10.099 1.00 93.38 132 ALA A O 1
ATOM 956 N N . SER A 1 133 ? -13.644 3.277 9.999 1.00 91.00 133 SER A N 1
ATOM 957 C CA . SER A 1 133 ? -14.205 3.973 11.164 1.00 91.00 133 SER A CA 1
ATOM 958 C C . SER A 1 133 ? -15.542 4.642 10.837 1.00 91.00 133 SER A C 1
ATOM 960 O O . SER A 1 133 ? -16.498 4.480 11.597 1.00 91.00 133 SER A O 1
ATOM 962 N N . ALA A 1 134 ? -15.640 5.316 9.688 1.00 90.56 134 ALA A N 1
ATOM 963 C CA . ALA A 1 134 ? -16.860 5.974 9.233 1.00 90.56 134 ALA A CA 1
ATOM 964 C C . ALA A 1 134 ? -18.006 4.978 8.998 1.00 90.56 134 ALA A C 1
ATOM 966 O O . ALA A 1 134 ? -19.143 5.238 9.391 1.00 90.56 134 ALA A O 1
ATOM 967 N N . TRP A 1 135 ? -17.713 3.813 8.410 1.00 86.94 135 TRP A N 1
ATOM 968 C CA . TRP A 1 135 ? -18.710 2.763 8.196 1.00 86.94 135 TRP A CA 1
ATOM 969 C C . TRP A 1 135 ? -19.321 2.268 9.514 1.00 86.94 135 TRP A C 1
ATOM 971 O O . TRP A 1 135 ? -20.539 2.141 9.620 1.00 86.94 135 TRP A O 1
ATOM 981 N N . ARG A 1 136 ? -18.498 2.085 10.555 1.00 82.62 136 ARG A N 1
ATOM 982 C CA . ARG A 1 136 ? -18.974 1.644 11.877 1.00 82.62 136 ARG A CA 1
ATOM 983 C C . ARG A 1 136 ? -19.891 2.660 12.546 1.00 82.62 136 ARG A C 1
ATOM 985 O O . ARG A 1 136 ? -20.933 2.265 13.060 1.00 82.62 136 ARG A O 1
ATOM 992 N N . ALA A 1 137 ? -19.523 3.941 12.515 1.00 83.44 137 ALA A N 1
ATOM 993 C CA . ALA A 1 137 ? -20.325 5.006 13.118 1.00 83.44 137 ALA A CA 1
ATOM 994 C C . ALA A 1 137 ? -21.737 5.088 12.506 1.00 83.44 137 ALA A C 1
ATOM 996 O O . ALA A 1 137 ? -22.703 5.394 13.197 1.00 83.44 137 ALA A O 1
ATOM 997 N N . ARG A 1 138 ? -21.878 4.763 11.214 1.00 82.00 138 ARG A N 1
ATOM 998 C CA . ARG A 1 138 ? -23.186 4.711 10.543 1.00 82.00 138 ARG A CA 1
ATOM 999 C C . ARG A 1 138 ? -24.022 3.508 10.973 1.00 82.00 138 ARG A C 1
ATOM 1001 O O . ARG A 1 138 ? -25.223 3.647 11.151 1.00 82.00 138 ARG A O 1
ATOM 1008 N N . THR A 1 139 ? -23.402 2.341 11.148 1.00 77.62 139 THR A N 1
ATOM 1009 C CA . THR A 1 139 ? -24.129 1.122 11.547 1.00 77.62 139 THR A CA 1
ATOM 1010 C C . THR A 1 139 ? -24.623 1.151 12.989 1.00 77.62 139 THR A C 1
ATOM 1012 O O . THR A 1 139 ? -25.621 0.508 13.281 1.00 77.62 139 THR A O 1
ATOM 1015 N N . THR A 1 140 ? -23.956 1.887 13.882 1.00 74.94 140 THR A N 1
ATOM 1016 C CA . THR A 1 140 ? -24.436 2.066 15.260 1.00 74.94 140 THR A CA 1
ATOM 1017 C C . THR A 1 140 ? -25.652 2.985 15.314 1.00 74.94 140 THR A C 1
ATOM 1019 O O . THR A 1 140 ? -26.619 2.646 15.972 1.00 74.94 140 THR A O 1
ATOM 1022 N N . ASN A 1 141 ? -25.652 4.082 14.550 1.00 69.06 141 ASN A N 1
ATOM 1023 C CA . ASN A 1 141 ? -26.743 5.065 14.572 1.00 69.06 141 ASN A CA 1
ATOM 1024 C C . ASN A 1 141 ? -28.020 4.614 13.838 1.00 69.06 141 ASN A C 1
ATOM 1026 O O . ASN A 1 141 ? -29.036 5.285 13.936 1.00 69.06 141 ASN A O 1
ATOM 1030 N N . ALA A 1 142 ? -27.968 3.540 13.045 1.00 65.94 142 ALA A N 1
ATOM 1031 C CA . ALA A 1 142 ? -29.124 3.020 12.305 1.00 65.94 142 ALA A CA 1
ATOM 1032 C C . ALA A 1 142 ? -29.935 1.970 13.092 1.00 65.94 142 ALA A C 1
ATOM 1034 O O . ALA A 1 142 ? -30.923 1.458 12.570 1.00 65.94 142 ALA A O 1
ATOM 1035 N N . GLY A 1 143 ? -29.476 1.594 14.291 1.00 57.28 143 GLY A N 1
ATOM 1036 C CA . GLY A 1 143 ? -30.129 0.608 15.159 1.00 57.28 143 GLY A CA 1
ATOM 1037 C C . GLY A 1 143 ? -30.864 1.199 16.367 1.00 57.28 143 GLY A C 1
ATOM 1038 O O . GLY A 1 143 ? -31.451 0.417 17.113 1.00 57.28 143 GLY A O 1
ATOM 1039 N N . ASP A 1 144 ? -30.822 2.524 16.537 1.00 50.84 144 ASP A N 1
ATOM 1040 C CA . ASP A 1 144 ? -31.515 3.299 17.580 1.00 50.84 144 ASP A CA 1
ATOM 1041 C C . ASP A 1 144 ? -32.766 3.982 16.996 1.00 50.84 144 ASP A C 1
ATOM 1043 O O . ASP A 1 144 ? -33.787 4.068 17.718 1.00 50.84 144 ASP A O 1
#

pLDDT: mean 91.42, std 8.22, range [50.84, 98.5]

Sequence (144 aa):
MPAWLRYSVALVAGAVIAVAVVSAVQALGHWVHPLPAGLDTSDPEQLRAYALEAPVAALLFVLASWVAGSFVGALVAAVLARTRPVLFAVIIGLLMLAATLATLTAIPHPLWFAVTSLVAVPLAALAAGWAASAWRARTTNAGD

Secondary structure (DSSP, 8-state):
--HHHHHHHHHHHHHHHHHHHHHHHHHHHHHHSPPPTT--TT-HHHHHHHHHHS-HHHHHHHHHHHHHHHHHHHHHHHHHT-S-HHHHHHHHHHHHHHHHHHHHHHS---HHHHHHHHHHHHHHHHHHHHHHHHHHHHHHHT--

Organism: NCBI:txid457575

Foldseek 3Di:
DDLVVLLVCLLVQLLVQLVVQLVVLLVVLCVVPPDDPPQDPVDLVSQQVCQAVPDPSSLVSNLCSLLVSLQRSLLSSLQSSVPQSQVSLQVSLVVSLVVLVVVCVSHPHPPVSNVCSNPSSSVSSNVSSVVSVVVVVVVVVVVD